Protein AF-A0A9Q1L7N1-F1 (afdb_monomer)

InterPro domains:
  IPR004518 NTP pyrophosphohydrolase MazG-like domain [PF03819] (16-72)

Structure (mmCIF, N/CA/C/O backbone):
data_AF-A0A9Q1L7N1-F1
#
_entry.id   AF-A0A9Q1L7N1-F1
#
loop_
_atom_site.group_PDB
_atom_site.id
_atom_site.type_symbol
_atom_site.label_atom_id
_atom_site.label_alt_id
_atom_site.label_comp_id
_atom_site.label_asym_id
_atom_site.label_entity_id
_atom_site.label_seq_id
_atom_site.pdbx_PDB_ins_code
_atom_site.Cartn_x
_atom_site.Cartn_y
_atom_site.Cartn_z
_atom_site.occupancy
_atom_site.B_iso_or_equiv
_atom_site.auth_seq_id
_atom_site.auth_comp_id
_atom_site.auth_asym_id
_atom_site.auth_atom_id
_atom_site.pdbx_PDB_model_num
ATOM 1 N N . MET A 1 1 ? 15.856 16.570 -30.954 1.00 46.91 1 MET A N 1
ATOM 2 C CA . MET A 1 1 ? 16.274 15.523 -29.995 1.00 46.91 1 MET A CA 1
ATOM 3 C C . MET A 1 1 ? 16.787 16.179 -28.720 1.00 46.91 1 MET A C 1
ATOM 5 O O . MET A 1 1 ? 17.925 16.617 -28.722 1.00 46.91 1 MET A O 1
ATOM 9 N N . LYS A 1 2 ? 15.948 16.294 -27.682 1.00 46.50 2 LYS A N 1
ATOM 10 C CA . LYS A 1 2 ? 16.330 16.419 -26.261 1.00 46.50 2 LYS A CA 1
ATOM 11 C C . LYS A 1 2 ? 15.116 15.977 -25.430 1.00 46.50 2 LYS A C 1
ATOM 13 O O . LYS A 1 2 ? 14.146 16.717 -25.338 1.00 46.50 2 LYS A O 1
ATOM 18 N N . ARG A 1 3 ? 15.137 14.748 -24.918 1.00 49.94 3 ARG A N 1
ATOM 19 C CA . ARG A 1 3 ? 14.226 14.244 -23.880 1.00 49.94 3 ARG A CA 1
ATO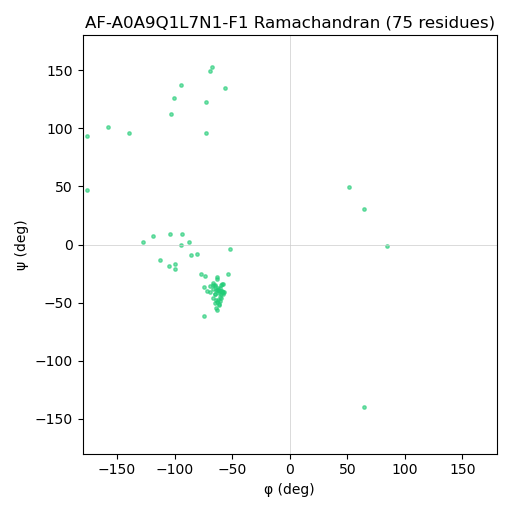M 20 C C . ARG A 1 3 ? 15.082 13.403 -22.947 1.00 49.94 3 ARG A C 1
ATOM 22 O O . ARG A 1 3 ? 15.394 12.276 -23.300 1.00 49.94 3 ARG A O 1
ATOM 29 N N . GLN A 1 4 ? 15.542 14.003 -21.856 1.00 46.28 4 GLN A N 1
ATOM 30 C CA . GLN A 1 4 ? 16.147 13.332 -20.702 1.00 46.28 4 GLN A CA 1
ATOM 31 C C . GLN A 1 4 ? 16.439 14.411 -19.651 1.00 46.28 4 GLN A C 1
ATOM 33 O O . GLN A 1 4 ? 17.457 15.088 -19.763 1.00 46.28 4 GLN A O 1
ATOM 38 N N . ALA A 1 5 ? 15.498 14.627 -18.721 1.00 45.47 5 ALA A N 1
ATOM 39 C CA . ALA A 1 5 ? 15.695 15.322 -17.437 1.00 45.47 5 ALA A CA 1
ATOM 40 C C . ALA A 1 5 ? 14.410 15.305 -16.562 1.00 45.47 5 ALA A C 1
ATOM 42 O O . ALA A 1 5 ? 14.014 16.351 -16.063 1.00 45.47 5 ALA A O 1
ATOM 43 N N . GLU A 1 6 ? 13.723 14.163 -16.398 1.00 48.72 6 GLU A N 1
ATOM 44 C CA . GLU A 1 6 ? 12.498 14.102 -15.556 1.00 48.72 6 GLU A CA 1
ATOM 45 C C . GLU A 1 6 ? 12.490 12.998 -14.474 1.00 48.72 6 GLU A C 1
ATOM 47 O O . GLU A 1 6 ? 11.537 12.922 -13.713 1.00 48.72 6 GLU A O 1
ATOM 52 N N . ASN A 1 7 ? 13.551 12.195 -14.303 1.00 49.97 7 ASN A N 1
ATOM 53 C CA . ASN A 1 7 ? 13.483 10.990 -13.447 1.00 49.97 7 ASN A CA 1
ATOM 54 C C . ASN A 1 7 ? 14.151 11.088 -12.057 1.00 49.97 7 ASN A C 1
ATOM 56 O O . ASN A 1 7 ? 14.274 10.073 -11.380 1.00 49.97 7 ASN A O 1
ATOM 60 N N . GLU A 1 8 ? 14.596 12.259 -11.593 1.00 50.00 8 GLU A N 1
ATOM 61 C CA . GLU A 1 8 ? 15.364 12.357 -10.329 1.00 50.00 8 GLU A CA 1
ATOM 62 C C . GLU A 1 8 ? 14.521 12.688 -9.079 1.00 50.00 8 GLU A C 1
ATOM 64 O O . GLU A 1 8 ? 15.064 12.774 -7.980 1.00 50.00 8 GLU A O 1
ATOM 69 N N . GLY A 1 9 ? 13.202 12.861 -9.214 1.00 52.25 9 GLY A N 1
ATOM 70 C CA . GLY A 1 9 ? 12.340 13.342 -8.124 1.00 52.25 9 GLY A CA 1
ATOM 71 C C . GLY A 1 9 ? 11.329 12.346 -7.561 1.00 52.25 9 GLY A C 1
ATOM 72 O O . GLY A 1 9 ? 10.756 12.634 -6.515 1.00 52.25 9 GLY A O 1
ATOM 73 N N . GLU A 1 10 ? 11.093 11.217 -8.232 1.00 54.22 10 GLU A N 1
ATOM 74 C CA . GLU A 1 10 ? 9.991 10.321 -7.866 1.00 54.22 10 GLU A CA 1
ATOM 75 C C . GLU A 1 10 ? 10.325 9.546 -6.589 1.00 54.22 10 GLU A C 1
ATOM 77 O O . GLU A 1 10 ? 9.726 9.857 -5.566 1.00 54.22 10 GLU A O 1
ATOM 82 N N . GLY A 1 11 ? 11.397 8.731 -6.610 1.00 52.56 11 GLY A N 1
ATOM 83 C CA . GLY A 1 11 ? 11.769 7.701 -5.615 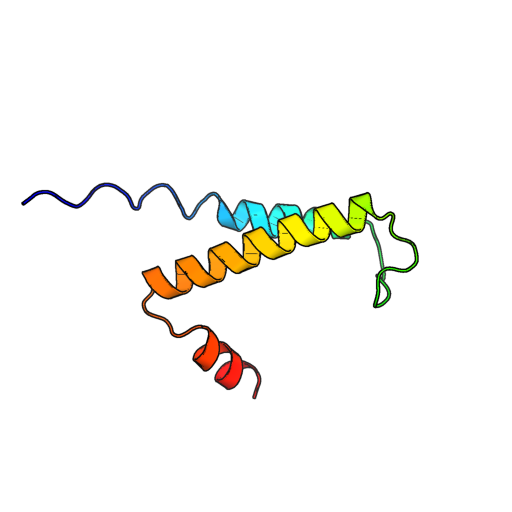1.00 52.56 11 GLY A CA 1
ATOM 84 C C . GLY A 1 11 ? 11.850 8.086 -4.122 1.00 52.56 11 GLY A C 1
ATOM 85 O O . GLY A 1 11 ? 12.150 7.240 -3.278 1.00 52.56 11 GLY A O 1
ATOM 86 N N . ARG A 1 12 ? 11.663 9.364 -3.778 1.00 55.28 12 ARG A N 1
ATOM 87 C CA . ARG A 1 12 ? 11.650 9.887 -2.406 1.00 55.28 12 ARG A CA 1
ATOM 88 C C . ARG A 1 12 ? 10.234 10.100 -1.863 1.00 55.28 12 ARG A C 1
ATOM 90 O O . ARG A 1 12 ? 10.090 10.152 -0.644 1.00 55.28 12 ARG A O 1
ATOM 97 N N . LYS A 1 13 ? 9.214 10.229 -2.722 1.00 60.22 13 LYS A N 1
ATOM 98 C CA . LYS A 1 13 ? 7.816 10.408 -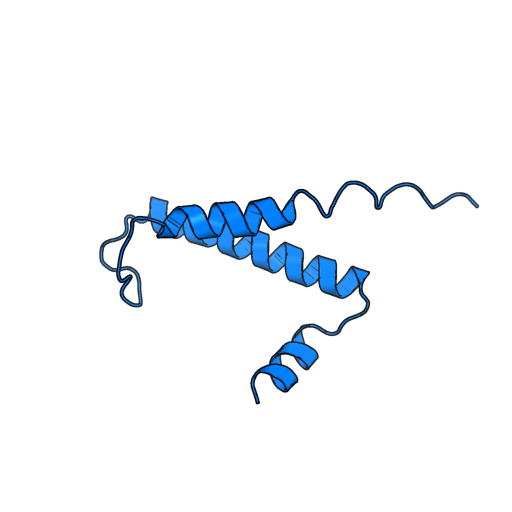2.291 1.00 60.22 13 LYS A CA 1
ATOM 99 C C . LYS A 1 13 ? 7.240 9.099 -1.746 1.00 60.22 13 LYS A C 1
ATOM 101 O O . LYS A 1 13 ? 6.402 9.120 -0.861 1.00 60.22 13 LYS A O 1
ATOM 106 N N . GLU A 1 14 ? 7.743 7.953 -2.189 1.00 60.78 14 GLU A N 1
ATOM 107 C CA . GLU A 1 14 ? 6.950 6.721 -2.127 1.00 60.78 14 GLU A CA 1
ATOM 108 C C . GLU A 1 14 ? 7.378 5.770 -1.016 1.00 60.78 14 GLU A C 1
ATOM 110 O O . GLU A 1 14 ? 6.584 4.967 -0.536 1.00 60.78 14 GLU A O 1
ATOM 115 N N . VAL A 1 15 ? 8.598 5.951 -0.503 1.00 71.19 15 VAL A N 1
ATOM 116 C CA . VAL A 1 15 ? 8.917 5.536 0.872 1.00 71.19 15 VAL A CA 1
ATOM 117 C C . VAL A 1 15 ? 8.074 6.340 1.876 1.00 71.19 15 VAL A C 1
ATOM 119 O O . VAL A 1 15 ? 7.762 5.825 2.947 1.00 71.19 15 VAL A O 1
ATOM 122 N N . GLY A 1 16 ? 7.684 7.571 1.516 1.00 77.19 16 GLY A N 1
ATOM 123 C CA . GLY A 1 16 ? 6.776 8.418 2.290 1.00 77.19 16 GLY A CA 1
ATOM 124 C C . GLY A 1 16 ? 5.388 7.801 2.416 1.00 77.19 16 GLY A C 1
ATOM 125 O O . GLY A 1 16 ? 4.987 7.510 3.532 1.00 77.19 16 GLY A O 1
ATOM 126 N N . GLU A 1 17 ? 4.731 7.480 1.298 1.00 82.50 17 GLU A N 1
ATOM 127 C CA . GLU A 1 17 ? 3.364 6.911 1.290 1.00 82.50 17 GLU A CA 1
ATOM 128 C C . GLU A 1 17 ? 3.259 5.591 2.084 1.00 82.50 17 GLU A C 1
ATOM 130 O O . GLU A 1 17 ? 2.322 5.358 2.842 1.00 82.50 17 GLU A O 1
ATOM 135 N N . VAL A 1 18 ? 4.260 4.704 1.972 1.00 87.75 18 VAL A N 1
ATOM 136 C CA . VAL A 1 18 ? 4.300 3.467 2.782 1.00 87.75 18 VAL A CA 1
ATOM 137 C C . VAL A 1 18 ? 4.489 3.784 4.272 1.00 87.75 18 VAL A C 1
ATOM 139 O O . VAL A 1 18 ? 3.973 3.063 5.132 1.00 87.75 18 VAL A O 1
ATOM 142 N N . GLY A 1 19 ? 5.22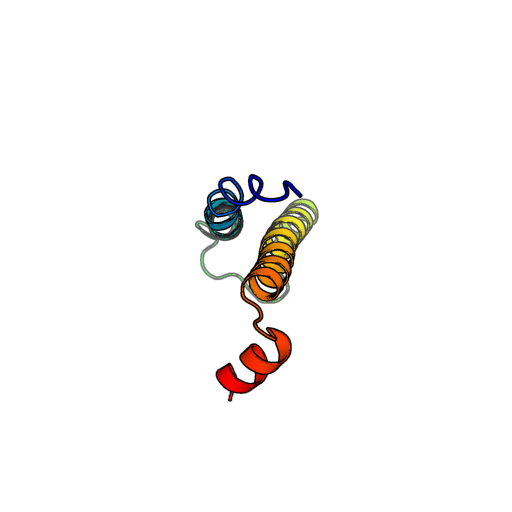3 4.854 4.584 1.00 89.12 19 GLY A N 1
ATOM 143 C CA . GLY A 1 19 ? 5.348 5.405 5.929 1.00 89.12 19 GLY A CA 1
ATOM 144 C C . GLY A 1 19 ? 4.021 5.948 6.456 1.00 89.12 19 GLY A C 1
ATOM 145 O O . GLY A 1 19 ? 3.603 5.528 7.530 1.00 89.12 19 GLY A O 1
ATOM 146 N N . GLU A 1 20 ? 3.330 6.788 5.685 1.00 88.50 20 GLU A N 1
ATOM 147 C CA . GLU A 1 20 ? 2.026 7.376 6.026 1.00 88.50 20 GLU A CA 1
ATOM 148 C C . GLU A 1 20 ? 0.974 6.280 6.261 1.00 88.50 20 GLU A C 1
ATOM 150 O O . GLU A 1 20 ? 0.346 6.232 7.323 1.00 88.50 20 GLU A O 1
ATOM 155 N N . LEU A 1 21 ? 0.904 5.277 5.378 1.00 92.25 21 LEU A N 1
ATOM 156 C CA . LEU A 1 21 ? 0.077 4.087 5.592 1.00 92.25 21 LEU A CA 1
ATOM 157 C C . LEU A 1 21 ? 0.441 3.350 6.893 1.00 92.25 21 LEU A C 1
ATOM 159 O O . LEU A 1 21 ? -0.445 2.916 7.630 1.00 92.25 21 LEU A O 1
ATOM 163 N N . SER A 1 22 ? 1.733 3.190 7.192 1.00 92.00 22 SER A N 1
ATOM 164 C CA . SER A 1 22 ? 2.193 2.513 8.415 1.00 92.00 22 SER A CA 1
ATOM 165 C C . SER A 1 22 ? 1.841 3.303 9.681 1.00 92.00 22 SER A C 1
ATOM 167 O O . SER A 1 22 ? 1.496 2.710 10.710 1.00 92.00 22 SER A O 1
ATOM 169 N N . GLU A 1 23 ? 1.876 4.635 9.614 1.00 92.62 23 GLU A N 1
ATOM 170 C CA . GLU A 1 23 ? 1.532 5.529 10.720 1.00 92.62 23 GLU A CA 1
ATOM 171 C C . GLU A 1 23 ? 0.069 5.396 11.158 1.00 92.62 23 GLU A C 1
ATOM 173 O O . GLU A 1 23 ? -0.211 5.534 12.353 1.00 92.62 23 GLU A O 1
ATOM 178 N N . ILE A 1 24 ? -0.848 5.041 10.249 1.00 92.88 24 ILE A N 1
ATOM 179 C CA . ILE A 1 24 ? -2.261 4.784 10.578 1.00 92.88 24 ILE A CA 1
ATOM 180 C C . ILE A 1 24 ? -2.401 3.638 11.598 1.00 92.88 24 ILE A C 1
ATOM 182 O O . ILE A 1 24 ? -3.272 3.669 12.475 1.00 92.88 24 ILE A O 1
ATOM 186 N N . PHE A 1 25 ? -1.535 2.623 11.521 1.00 93.44 25 PHE A N 1
ATOM 187 C CA . PHE A 1 25 ? -1.642 1.402 12.328 1.00 93.44 25 PHE A CA 1
ATOM 188 C C . PHE A 1 25 ? -0.730 1.372 13.554 1.00 93.44 25 PHE A C 1
ATOM 190 O O . PHE A 1 25 ? -0.970 0.569 14.458 1.00 93.44 25 PHE A O 1
ATOM 197 N N . GLN A 1 26 ? 0.289 2.234 13.616 1.00 90.88 26 GLN A N 1
ATOM 198 C CA . GLN A 1 26 ? 1.417 2.130 14.555 1.00 90.88 26 GLN A CA 1
ATOM 199 C C . GLN A 1 26 ? 1.017 2.015 16.048 1.00 90.88 26 GLN A C 1
ATOM 201 O O . GLN A 1 26 ? 1.753 1.427 16.837 1.00 90.88 26 GLN A O 1
ATOM 206 N N . TRP A 1 27 ? -0.170 2.510 16.433 1.00 88.81 27 TRP A N 1
ATOM 207 C CA . TRP A 1 27 ? -0.691 2.467 17.811 1.00 88.81 27 TRP A CA 1
ATOM 208 C C . TRP A 1 27 ? -2.009 1.689 17.975 1.00 88.81 27 TRP A C 1
ATOM 210 O O . TRP A 1 27 ? -2.604 1.722 19.051 1.00 88.81 27 TRP A O 1
ATOM 220 N N . LYS A 1 28 ? -2.499 1.005 16.931 1.00 84.94 28 LYS A N 1
ATOM 221 C CA . LYS A 1 28 ? -3.837 0.380 16.922 1.00 84.94 28 LYS A CA 1
ATOM 222 C C . LYS A 1 28 ? -3.883 -1.036 17.524 1.00 84.94 28 LYS A C 1
ATOM 224 O O . LYS A 1 28 ? -4.975 -1.545 17.748 1.00 84.94 28 LYS A O 1
ATOM 229 N N . GLY A 1 29 ? -2.740 -1.656 17.837 1.00 87.56 29 GLY A N 1
ATOM 230 C CA . GLY A 1 29 ? -2.694 -3.032 18.349 1.00 87.56 29 GLY A CA 1
ATOM 231 C C . GLY A 1 29 ? -3.203 -4.046 17.317 1.00 87.56 29 GLY A C 1
ATOM 232 O O . GLY A 1 29 ? -2.900 -3.925 16.131 1.00 87.56 29 GLY A O 1
ATOM 233 N N . GLU A 1 30 ? -3.969 -5.050 17.748 1.00 90.88 30 GLU A N 1
ATOM 234 C CA . GLU A 1 30 ? -4.640 -5.967 16.819 1.00 90.88 30 GLU A CA 1
ATOM 235 C C . GLU A 1 30 ? -5.814 -5.267 16.126 1.00 90.88 30 GLU A C 1
ATOM 237 O O . GLU A 1 30 ? -6.741 -4.787 16.777 1.00 90.88 30 GLU A O 1
ATOM 242 N N . VAL A 1 31 ? -5.795 -5.240 14.792 1.00 91.50 31 VAL A N 1
ATOM 243 C CA . VAL A 1 31 ? -6.852 -4.617 13.993 1.00 91.50 31 VAL A CA 1
ATOM 244 C C . VAL A 1 31 ? -7.759 -5.695 13.391 1.00 91.50 31 VAL A C 1
ATOM 246 O O . VAL A 1 31 ? -7.317 -6.453 12.522 1.00 91.50 31 VAL A O 1
ATOM 249 N N . PRO A 1 32 ? -9.030 -5.794 13.824 1.00 92.75 32 PRO A N 1
ATOM 250 C CA . PRO A 1 32 ? -9.944 -6.805 13.317 1.00 92.75 32 PRO A CA 1
ATOM 251 C C . PRO A 1 32 ? -10.337 -6.537 11.863 1.00 92.75 32 PRO A C 1
ATOM 253 O O . PRO A 1 32 ? -10.462 -5.396 11.406 1.00 92.75 32 PRO A O 1
ATOM 256 N N . ARG A 1 33 ? -10.606 -7.621 11.130 1.00 93.50 33 ARG A N 1
ATOM 257 C CA . ARG A 1 33 ? -11.090 -7.546 9.750 1.00 93.50 33 ARG A CA 1
ATOM 258 C C . ARG A 1 33 ? -12.370 -6.711 9.676 1.00 93.50 33 ARG A C 1
ATOM 260 O O . ARG A 1 33 ? -13.303 -6.923 10.444 1.00 93.50 33 ARG A O 1
ATOM 267 N N . GLY A 1 34 ? -12.429 -5.818 8.693 1.00 92.38 34 GLY A N 1
ATOM 268 C CA . GLY A 1 34 ? -13.601 -4.977 8.441 1.00 92.38 34 GLY A CA 1
ATOM 269 C C . GLY A 1 34 ? -13.661 -3.701 9.280 1.00 92.38 34 GLY A C 1
ATOM 270 O O . GLY A 1 34 ? -14.572 -2.910 9.062 1.00 92.38 34 GLY A O 1
ATOM 271 N N . LEU A 1 35 ? -12.690 -3.474 10.175 1.00 95.00 35 LEU A N 1
ATOM 272 C CA . LEU A 1 35 ? -12.515 -2.211 10.903 1.00 95.00 35 LEU A CA 1
ATOM 273 C C . LEU A 1 35 ? -13.807 -1.720 11.608 1.00 95.00 35 LEU A C 1
ATOM 275 O O . LEU A 1 35 ? -14.199 -0.567 11.419 1.00 95.00 35 LEU A O 1
ATOM 279 N N . PRO A 1 36 ? -14.512 -2.576 12.381 1.00 94.62 36 PRO A N 1
ATOM 280 C CA . PRO A 1 36 ? -15.805 -2.245 12.988 1.00 94.62 36 PRO A CA 1
ATOM 281 C C . PRO A 1 36 ? -15.766 -1.016 13.906 1.00 94.62 36 PRO A C 1
ATOM 283 O O . PRO A 1 36 ? -16.734 -0.263 13.931 1.00 94.62 36 PRO A O 1
ATOM 286 N N . ASP A 1 37 ? -14.650 -0.794 14.605 1.00 93.69 37 ASP A N 1
ATOM 287 C CA . ASP A 1 37 ? -14.487 0.298 15.577 1.00 93.69 37 ASP A CA 1
ATOM 288 C C . ASP A 1 37 ? -13.854 1.565 14.979 1.00 93.69 37 ASP A C 1
ATOM 290 O O . ASP A 1 37 ? -13.466 2.471 15.713 1.00 93.69 37 ASP A O 1
ATOM 294 N N . TRP A 1 38 ? -13.697 1.619 13.655 1.00 95.62 38 TRP A N 1
ATOM 295 C CA . TRP A 1 38 ? -13.110 2.769 12.972 1.00 95.62 38 TRP A CA 1
ATOM 296 C C . TRP A 1 38 ? -14.201 3.720 12.499 1.00 95.62 38 TRP A C 1
ATOM 298 O O . TRP A 1 38 ? -15.211 3.300 11.923 1.00 95.62 38 TRP A O 1
ATOM 308 N N . GLU A 1 39 ? -13.965 5.014 12.683 1.00 96.75 39 GLU A N 1
ATOM 309 C CA . GLU A 1 39 ? -14.808 6.055 12.116 1.00 96.75 39 GLU A CA 1
ATOM 310 C C . GLU A 1 39 ? -14.686 6.080 10.584 1.00 96.75 39 GLU A C 1
ATOM 312 O O . GLU A 1 39 ? -13.645 5.760 10.010 1.00 96.75 39 GLU A O 1
ATOM 317 N N . GLU A 1 40 ? -15.735 6.534 9.896 1.00 96.81 40 GLU A N 1
ATOM 318 C CA . GLU A 1 40 ? -15.732 6.607 8.426 1.00 96.81 40 GLU A CA 1
ATOM 319 C C . GLU A 1 40 ? -14.602 7.488 7.879 1.00 96.81 40 GLU A C 1
ATOM 321 O O . GLU A 1 40 ? -14.003 7.155 6.861 1.00 96.81 40 GLU A O 1
ATOM 326 N N . LYS A 1 41 ? -14.231 8.555 8.597 1.00 96.44 41 LYS A N 1
ATOM 327 C CA . LYS A 1 41 ? -13.083 9.399 8.234 1.00 96.44 41 LYS A CA 1
ATOM 328 C C . LYS A 1 41 ? -11.746 8.647 8.318 1.00 96.44 41 LYS A C 1
ATOM 330 O O . LYS A 1 41 ? -10.867 8.889 7.502 1.00 96.44 41 LYS A O 1
ATOM 335 N N . GLU A 1 42 ? -11.593 7.729 9.278 1.00 95.19 42 GLU A N 1
ATOM 336 C CA . GLU A 1 42 ? -10.379 6.911 9.419 1.00 95.19 42 GLU A CA 1
ATOM 337 C C . GLU A 1 42 ? -10.301 5.875 8.294 1.00 95.19 42 GLU A C 1
ATOM 339 O O . GLU A 1 42 ? -9.233 5.651 7.732 1.00 95.19 42 GLU A O 1
ATOM 344 N N . LYS A 1 43 ? -11.439 5.271 7.925 1.00 95.94 43 LYS A N 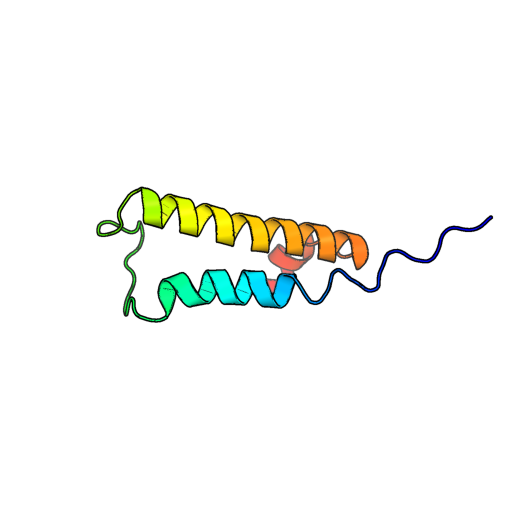1
ATOM 345 C CA . LYS A 1 43 ? -11.515 4.344 6.786 1.00 95.94 43 LYS A CA 1
ATOM 346 C C . LYS A 1 43 ? -11.265 5.049 5.457 1.00 95.94 43 LYS A C 1
ATOM 348 O O . LYS A 1 43 ? -10.622 4.470 4.587 1.00 95.94 43 LYS A O 1
ATOM 353 N N . GLN A 1 44 ? -11.763 6.276 5.302 1.00 97.00 44 GLN A N 1
ATOM 354 C CA . GLN A 1 44 ? -11.491 7.094 4.126 1.00 97.00 44 GLN A CA 1
ATOM 355 C C . GLN A 1 44 ? -9.992 7.380 4.009 1.00 97.00 44 GLN A C 1
ATOM 357 O O . GLN A 1 44 ? -9.414 7.069 2.975 1.00 97.00 44 GLN A O 1
ATOM 362 N N . HIS A 1 45 ? -9.369 7.888 5.075 1.00 95.44 45 HIS A N 1
ATOM 363 C 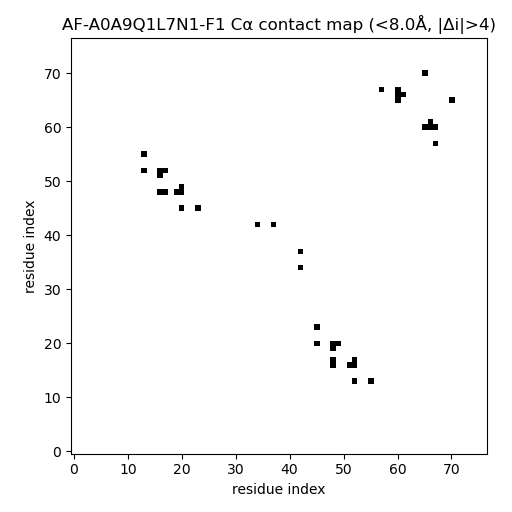CA . HIS A 1 45 ? -7.936 8.180 5.087 1.00 95.44 45 HIS A CA 1
ATOM 364 C C . HIS A 1 45 ? -7.091 6.927 4.813 1.00 95.44 45 HIS A C 1
ATOM 366 O O . HIS A 1 45 ? -6.206 6.949 3.970 1.00 95.44 45 HIS A O 1
ATOM 372 N N . LEU A 1 46 ? -7.436 5.783 5.418 1.00 96.06 46 LEU A N 1
ATOM 373 C CA . LEU A 1 46 ? -6.802 4.505 5.084 1.00 96.06 46 LEU A CA 1
ATOM 374 C C . LEU A 1 46 ? -6.930 4.156 3.593 1.00 96.06 46 LEU A C 1
ATOM 376 O O . LEU A 1 46 ? -5.992 3.637 2.995 1.00 96.06 46 LEU A O 1
ATOM 380 N N . GLY A 1 47 ? -8.095 4.404 2.995 1.00 96.06 47 GLY A N 1
ATOM 381 C CA . GLY A 1 47 ? -8.320 4.186 1.569 1.00 96.06 47 GLY A CA 1
ATOM 382 C C . GLY A 1 47 ? -7.473 5.096 0.676 1.00 96.06 47 GLY A C 1
ATOM 383 O O . GLY A 1 47 ? -7.029 4.644 -0.379 1.00 96.06 47 GLY A O 1
ATOM 384 N N . GLU A 1 48 ? -7.237 6.339 1.095 1.00 94.81 48 GLU A N 1
ATOM 385 C CA . GLU A 1 48 ? -6.365 7.303 0.411 1.00 94.81 48 GLU A CA 1
ATOM 386 C C . GLU A 1 48 ? -4.914 6.790 0.405 1.00 94.81 48 GLU A C 1
ATOM 388 O O . GLU A 1 48 ? -4.383 6.522 -0.673 1.00 94.81 48 GLU A O 1
ATOM 393 N N . GLU A 1 49 ? -4.350 6.463 1.572 1.00 95.06 49 GLU A N 1
ATOM 394 C CA . GLU A 1 49 ? -2.969 5.956 1.677 1.00 95.06 49 GLU A CA 1
ATOM 395 C C . GLU A 1 49 ? -2.763 4.611 0.954 1.00 95.06 49 GLU A C 1
ATOM 397 O O . GLU A 1 49 ? -1.755 4.377 0.283 1.00 95.06 49 GLU A O 1
ATOM 402 N N . LEU A 1 50 ? -3.747 3.701 1.024 1.00 96.19 50 LEU A N 1
ATOM 403 C CA . LEU A 1 50 ? -3.716 2.453 0.249 1.00 96.19 50 LEU A CA 1
ATOM 404 C C . LEU A 1 50 ? -3.713 2.716 -1.262 1.00 96.19 50 LEU A C 1
ATOM 406 O O . LEU A 1 50 ? -3.064 1.984 -2.016 1.00 96.19 50 LEU A O 1
ATOM 410 N N . SER A 1 51 ? -4.458 3.729 -1.709 1.00 94.06 51 SER A N 1
ATOM 411 C CA . SER A 1 51 ? -4.527 4.099 -3.122 1.00 94.06 51 SER A CA 1
ATOM 412 C C . SER A 1 51 ? -3.211 4.703 -3.596 1.00 94.06 51 SER A C 1
ATOM 414 O O . SER A 1 51 ? -2.751 4.339 -4.678 1.00 94.06 51 SER A O 1
ATOM 416 N N . ASP A 1 52 ? -2.569 5.545 -2.788 1.00 91.00 52 ASP A N 1
ATOM 417 C CA . ASP A 1 52 ? -1.286 6.160 -3.133 1.00 91.00 52 ASP A CA 1
ATOM 418 C C . ASP A 1 52 ? -0.165 5.117 -3.246 1.00 91.00 52 ASP A C 1
ATOM 420 O O . ASP A 1 52 ? 0.560 5.093 -4.249 1.00 91.00 52 ASP A O 1
ATOM 424 N N . VAL A 1 53 ? -0.108 4.147 -2.324 1.00 93.06 53 VAL A N 1
AT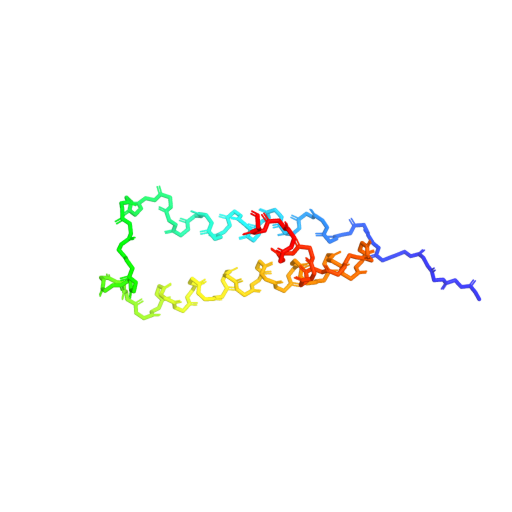OM 425 C CA . VAL A 1 53 ? 0.811 2.999 -2.430 1.00 93.06 53 VAL A CA 1
ATOM 426 C C . VAL A 1 53 ? 0.533 2.168 -3.689 1.00 93.06 53 VAL A C 1
ATOM 428 O O . VAL A 1 53 ? 1.467 1.807 -4.411 1.00 93.06 53 VAL A O 1
ATOM 431 N N . LEU A 1 54 ? -0.735 1.868 -3.993 1.00 94.06 54 LEU A N 1
ATOM 432 C CA . LEU A 1 54 ? -1.101 1.094 -5.184 1.00 94.06 54 LEU A CA 1
ATOM 433 C C . LEU A 1 54 ? -0.710 1.816 -6.479 1.00 94.06 54 LEU A C 1
ATOM 435 O O . LEU A 1 54 ? -0.096 1.212 -7.362 1.00 94.06 54 LEU A O 1
ATOM 439 N N . LEU A 1 55 ? -1.074 3.094 -6.608 1.00 91.81 55 LEU A N 1
ATOM 440 C CA . LEU A 1 55 ? -0.793 3.896 -7.798 1.00 91.81 55 LEU A CA 1
ATOM 441 C C . LEU A 1 55 ? 0.709 4.034 -8.022 1.00 91.81 55 LEU A C 1
ATOM 443 O O . LEU A 1 55 ? 1.170 3.928 -9.163 1.00 91.81 55 LEU A O 1
ATOM 447 N N . TYR A 1 56 ? 1.475 4.196 -6.942 1.00 89.94 56 TYR A N 1
ATOM 448 C CA . TYR A 1 56 ? 2.920 4.166 -7.040 1.00 89.94 56 TYR A CA 1
ATOM 449 C C . TYR A 1 56 ? 3.436 2.821 -7.553 1.00 89.94 56 TYR A C 1
ATOM 451 O O . TYR A 1 56 ? 4.199 2.807 -8.514 1.00 89.94 56 TYR A O 1
ATOM 459 N N . LEU A 1 57 ? 3.015 1.694 -6.969 1.00 92.25 57 LEU A N 1
ATOM 460 C CA . LEU A 1 57 ? 3.486 0.371 -7.394 1.00 92.25 57 LEU A CA 1
ATOM 461 C C . LEU A 1 57 ? 3.185 0.100 -8.871 1.00 92.25 57 LEU A C 1
ATOM 463 O O . LEU A 1 57 ? 4.045 -0.412 -9.588 1.00 92.25 57 LEU A O 1
ATOM 467 N N . VAL A 1 58 ? 1.998 0.489 -9.344 1.00 93.88 58 VAL A N 1
ATOM 468 C CA . VAL A 1 58 ? 1.633 0.391 -10.764 1.00 93.88 58 VAL A CA 1
ATOM 469 C C . VAL A 1 58 ? 2.583 1.230 -11.618 1.00 93.88 58 VAL A C 1
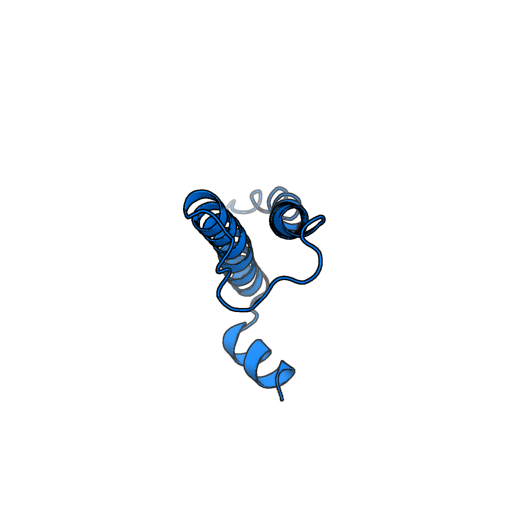ATOM 471 O O . VAL A 1 58 ? 3.147 0.721 -12.587 1.00 93.88 58 VAL A O 1
ATOM 474 N N . ARG A 1 59 ? 2.825 2.489 -11.247 1.00 92.19 59 ARG A N 1
ATOM 475 C CA . ARG A 1 59 ? 3.722 3.373 -12.000 1.00 92.19 59 ARG A CA 1
ATOM 476 C C . ARG A 1 59 ? 5.173 2.892 -11.982 1.00 92.19 59 ARG A C 1
ATOM 478 O O . ARG A 1 59 ? 5.834 2.903 -13.016 1.00 92.19 59 ARG A O 1
ATOM 485 N N . LEU A 1 60 ? 5.662 2.447 -10.830 1.00 91.00 60 LEU A N 1
ATOM 486 C CA . LEU A 1 60 ? 6.999 1.891 -10.683 1.00 91.00 60 LEU A CA 1
ATOM 487 C C . LEU A 1 60 ? 7.160 0.641 -11.551 1.00 91.00 60 LEU A C 1
ATOM 489 O O . LEU A 1 60 ? 8.182 0.490 -12.214 1.00 91.00 60 LEU A O 1
ATOM 493 N N . SER A 1 61 ? 6.144 -0.225 -11.595 1.00 94.75 61 SER A N 1
ATOM 494 C CA . SER A 1 61 ? 6.172 -1.420 -12.440 1.00 94.75 61 SER A CA 1
ATOM 495 C C . SER A 1 61 ? 6.296 -1.079 -13.926 1.00 94.75 61 SER A C 1
ATOM 497 O O . SER A 1 61 ? 7.107 -1.696 -14.614 1.00 94.75 61 SER A O 1
ATOM 499 N N . ASP A 1 62 ? 5.599 -0.036 -14.392 1.00 94.62 62 ASP A N 1
ATOM 500 C CA . ASP A 1 62 ? 5.708 0.470 -15.765 1.00 94.62 62 ASP A CA 1
ATOM 501 C C . ASP A 1 62 ? 7.118 1.009 -16.057 1.00 94.62 62 ASP A C 1
ATOM 503 O O . ASP A 1 62 ? 7.757 0.598 -17.026 1.00 94.62 62 ASP A O 1
ATOM 507 N N . ILE A 1 63 ? 7.668 1.837 -15.158 1.00 93.88 63 ILE A N 1
ATOM 508 C CA . ILE A 1 63 ? 9.039 2.369 -15.271 1.00 93.88 63 ILE A CA 1
ATOM 509 C C . ILE A 1 63 ? 10.078 1.238 -15.312 1.00 93.88 63 ILE A C 1
ATOM 511 O O . ILE A 1 63 ? 11.048 1.307 -16.070 1.00 93.88 63 ILE A O 1
ATOM 515 N N . CYS A 1 64 ? 9.891 0.195 -14.504 1.00 95.25 64 CYS A N 1
ATOM 516 C CA . CYS A 1 64 ? 10.789 -0.955 -14.444 1.00 95.25 64 CYS A CA 1
ATOM 517 C C . CYS A 1 64 ? 10.557 -1.981 -15.565 1.00 95.25 64 CYS A C 1
ATOM 519 O O . CYS A 1 64 ? 11.353 -2.912 -15.692 1.00 95.25 64 CYS A O 1
ATOM 521 N N . GLY A 1 65 ? 9.493 -1.846 -16.364 1.00 95.12 65 GLY A N 1
ATOM 522 C CA . GLY A 1 65 ? 9.111 -2.837 -17.372 1.00 95.12 65 GLY A CA 1
ATOM 523 C C . GLY A 1 65 ? 8.701 -4.190 -16.776 1.00 95.12 65 GLY A C 1
ATOM 524 O O . GLY A 1 65 ? 8.937 -5.231 -17.390 1.00 95.12 65 GLY A O 1
ATOM 525 N N . ILE A 1 66 ? 8.129 -4.189 -15.570 1.00 96.88 66 ILE A N 1
ATOM 526 C CA . ILE A 1 66 ? 7.669 -5.384 -14.858 1.00 96.88 66 ILE A CA 1
ATOM 527 C C . ILE A 1 66 ? 6.154 -5.508 -15.023 1.00 96.88 66 ILE A C 1
ATOM 529 O O . ILE A 1 66 ? 5.407 -4.604 -14.662 1.00 96.88 66 ILE A O 1
ATOM 533 N N . ASP A 1 67 ? 5.686 -6.665 -15.494 1.00 96.94 67 ASP A N 1
ATOM 534 C CA . ASP A 1 67 ? 4.270 -7.026 -15.391 1.00 96.94 67 ASP A CA 1
ATOM 535 C C . ASP A 1 67 ? 3.946 -7.365 -13.930 1.00 96.94 67 ASP A C 1
ATOM 537 O O . ASP A 1 67 ? 4.184 -8.482 -13.459 1.00 96.94 67 ASP A O 1
ATOM 541 N N . LEU A 1 68 ? 3.436 -6.369 -13.203 1.00 95.38 68 LEU A N 1
ATOM 542 C CA . LEU A 1 68 ? 3.117 -6.495 -11.784 1.00 95.38 68 LEU A CA 1
ATOM 543 C C . LEU A 1 68 ? 2.064 -7.577 -11.515 1.00 95.38 68 LEU A C 1
ATOM 545 O O . LEU A 1 68 ? 2.169 -8.295 -10.523 1.00 95.38 68 LEU A O 1
ATOM 549 N N . GLY A 1 69 ? 1.070 -7.722 -12.396 1.00 95.12 69 GLY A N 1
ATOM 550 C CA . GLY A 1 69 ? 0.004 -8.710 -12.237 1.00 95.12 69 GLY A CA 1
ATOM 551 C C . GLY A 1 69 ? 0.539 -10.135 -12.349 1.00 95.12 69 GLY A C 1
ATOM 552 O O . GLY A 1 69 ? 0.255 -10.978 -11.495 1.00 95.12 69 GLY A O 1
ATOM 553 N N . LYS A 1 70 ? 1.375 -10.392 -13.360 1.00 96.88 70 LYS A N 1
ATOM 554 C CA . LYS A 1 70 ? 2.064 -11.676 -13.512 1.00 96.88 70 LYS A CA 1
ATOM 555 C C . LYS A 1 70 ? 3.000 -11.955 -12.334 1.00 96.88 70 LYS A C 1
ATOM 557 O O . LYS A 1 70 ? 2.938 -13.043 -11.767 1.00 96.88 70 LYS A O 1
ATOM 562 N N . ALA A 1 71 ? 3.818 -10.976 -11.942 1.00 96.06 71 ALA A N 1
ATOM 563 C CA . ALA A 1 71 ? 4.749 -11.123 -10.825 1.00 96.06 71 ALA A CA 1
ATOM 564 C C . ALA A 1 71 ? 4.025 -11.447 -9.504 1.00 96.06 71 ALA A C 1
ATOM 566 O O . ALA A 1 71 ? 4.482 -12.302 -8.750 1.00 96.06 71 ALA A O 1
ATOM 567 N N . ALA A 1 72 ? 2.870 -10.822 -9.244 1.00 94.31 72 ALA A N 1
ATOM 568 C CA . ALA A 1 72 ? 2.062 -11.095 -8.056 1.00 94.31 72 ALA A CA 1
ATOM 569 C C . ALA A 1 72 ? 1.509 -12.532 -8.029 1.00 94.31 72 ALA A C 1
ATOM 571 O O . ALA A 1 72 ? 1.494 -13.162 -6.972 1.00 94.31 72 ALA A O 1
ATOM 572 N N . LEU A 1 73 ? 1.084 -13.065 -9.180 1.00 95.00 73 LEU A N 1
ATOM 573 C CA . LEU A 1 73 ? 0.600 -14.446 -9.290 1.00 95.00 73 LEU A CA 1
ATOM 574 C C . LEU A 1 73 ? 1.722 -15.478 -9.117 1.00 95.00 73 LEU A C 1
ATOM 576 O O . LEU A 1 73 ? 1.486 -16.533 -8.539 1.00 95.00 73 LEU A O 1
ATOM 580 N N . GLU A 1 74 ? 2.929 -15.181 -9.602 1.00 94.81 74 GLU A N 1
ATOM 581 C CA . GLU A 1 74 ? 4.098 -16.057 -9.452 1.00 94.81 74 GLU A CA 1
ATOM 582 C C . GLU A 1 74 ? 4.665 -16.040 -8.025 1.00 94.81 74 GLU A C 1
ATOM 584 O O . GLU A 1 74 ? 5.093 -17.078 -7.534 1.00 94.81 74 GLU A O 1
ATOM 589 N N . ALA A 1 75 ? 4.655 -14.886 -7.350 1.00 85.19 75 ALA A N 1
ATOM 590 C CA . ALA A 1 75 ? 5.142 -14.753 -5.975 1.00 85.19 75 ALA A CA 1
ATOM 591 C C . ALA A 1 75 ? 4.163 -15.297 -4.919 1.00 85.19 75 ALA A C 1
ATOM 593 O O . ALA A 1 75 ? 4.577 -15.631 -3.811 1.00 85.19 75 ALA A O 1
ATOM 594 N N . GLY A 1 76 ? 2.865 -15.325 -5.238 1.00 67.25 76 GLY A N 1
ATOM 595 C CA . GLY A 1 76 ? 1.799 -15.814 -4.359 1.00 67.25 76 GLY A CA 1
ATOM 596 C C . GLY A 1 76 ? 1.520 -17.320 -4.447 1.00 67.25 76 GLY A C 1
ATOM 597 O O . GLY A 1 76 ? 0.584 -17.781 -3.789 1.00 67.25 76 GLY A O 1
ATOM 598 N N . ALA A 1 77 ? 2.282 -18.062 -5.258 1.00 52.50 77 ALA A N 1
ATOM 599 C CA . ALA A 1 77 ? 2.271 -19.525 -5.354 1.00 52.50 77 ALA A CA 1
ATOM 600 C C . ALA A 1 77 ? 3.431 -20.134 -4.551 1.00 52.50 77 ALA A C 1
ATOM 602 O O . ALA A 1 77 ? 3.214 -21.213 -3.952 1.00 52.50 77 ALA A O 1
#

Radius of gyration: 16.46 Å; Cα contacts (8 Å, |Δi|>4): 20; chains: 1; bounding box: 32×36×48 Å

Mean predicted aligned error: 7.75 Å

Foldseek 3Di:
DDDDDDPPPDVVCQVVLVVQLCVLCVPVPDQDPPRPVDDPVSVVSNVVSVVSNVVSVVVVCVVVVHPPVVVCVVVVD

Sequence (77 aa):
MKRQAENEGEGRKEVGEVGELSEIFQWKGEVPRGLPDWEEKEKQHLGEELSDVLLYLVRLSDICGIDLGKAALEAGA

Solvent-accessible surface area (backbone atoms only — not comparable to full-atom values): 4916 Å² total; per-residue (Å²): 144,89,88,87,88,81,82,90,70,59,89,69,56,58,65,43,36,54,44,56,46,46,60,74,49,75,84,58,76,85,77,63,88,86,49,84,92,55,54,70,68,56,54,49,50,52,51,50,33,53,45,51,44,50,54,46,52,55,51,51,23,61,77,68,72,44,64,58,70,62,50,52,59,64,73,74,108

Nearest PDB structures (foldseek):
  7mu5-ass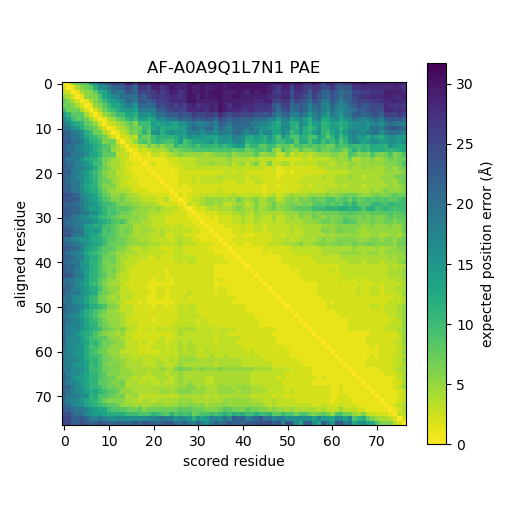embly1_A  TM=8.756E-01  e=2.834E-04  Homo sapiens
  6sqw-assembly1_A  TM=8.752E-01  e=5.620E-04  Mus musculus
  2oie-assembly1_C  TM=8.927E-01  e=8.165E-04  Mus musculus
  2oie-assembly1_D  TM=8.528E-01  e=8.165E-04  Mus musculus

pLDDT: mean 84.23, std 17.01, range [45.47, 97.0]

Secondary structure (DSSP, 8-state):
-------SSSTTSHHHHHHHHHHHHTT--S--TT-TTS-HHHHHHHHHHHHHHHHHHHHHHHHHT--HHHHHHHHT-

Organism: NCBI:txid402998